Protein AF-A0A0M2R8X0-F1 (afdb_monomer)

Radius of gyration: 20.69 Å; Cα contacts (8 Å, |Δi|>4): 93; chains: 1; bounding box: 26×50×53 Å

Mean predicted aligned error: 11.36 Å

Foldseek 3Di:
DDDDDDDDDDDDPPPPPPWDKDKDKDLDPVVSVVVVVVVVVVQKDFDDDWDWDADPVGRIMIMTMITHDD

InterPro domains:
  IPR013619 Domain of unknown function DUF1737 [PF08410] (18-68)

pLDDT: mean 80.48, std 18.99, range [41.03, 96.31]

Structure (mmCIF, N/CA/C/O backbone):
data_AF-A0A0M2R8X0-F1
#
_entry.id   AF-A0A0M2R8X0-F1
#
loop_
_atom_site.group_PDB
_atom_site.id
_atom_site.type_symbol
_atom_site.label_atom_id
_atom_site.label_alt_id
_atom_site.label_comp_id
_atom_site.label_asym_id
_atom_site.label_entity_id
_atom_site.label_seq_id
_atom_site.pdbx_PDB_ins_code
_atom_site.Cartn_x
_atom_site.Cartn_y
_atom_site.Cartn_z
_atom_site.occupancy
_atom_site.B_iso_or_equiv
_atom_site.auth_seq_id
_atom_site.auth_comp_id
_atom_site.auth_asym_id
_atom_site.auth_atom_id
_atom_site.pdbx_PDB_model_num
ATOM 1 N N . MET A 1 1 ? -14.072 -42.614 -32.750 1.00 41.03 1 MET A N 1
ATOM 2 C CA . MET A 1 1 ? -12.826 -42.612 -33.545 1.00 41.03 1 MET A CA 1
ATOM 3 C C . MET A 1 1 ? -12.508 -41.169 -33.882 1.00 41.03 1 MET A C 1
ATOM 5 O O . MET A 1 1 ? -13.431 -40.429 -34.185 1.00 41.03 1 MET A O 1
ATOM 9 N N . LEU A 1 2 ? -11.252 -40.784 -33.667 1.00 42.59 2 LEU A N 1
ATOM 10 C CA . LEU A 1 2 ? -10.733 -39.416 -33.685 1.00 42.59 2 LEU A CA 1
ATOM 11 C C . LEU A 1 2 ? -10.793 -38.799 -35.086 1.00 42.59 2 LEU A C 1
ATOM 13 O O . LEU A 1 2 ? -10.374 -39.459 -36.032 1.00 42.59 2 LEU A O 1
ATOM 17 N N . ASP A 1 3 ? -11.193 -37.530 -35.182 1.00 46.03 3 ASP A N 1
ATOM 18 C CA . ASP A 1 3 ? -10.797 -36.682 -36.306 1.00 46.03 3 ASP A CA 1
ATOM 19 C C . ASP A 1 3 ? -9.719 -35.715 -35.808 1.00 46.03 3 ASP A C 1
ATOM 21 O O . ASP A 1 3 ? -9.948 -34.829 -34.981 1.00 46.03 3 ASP A O 1
ATOM 25 N N . VAL A 1 4 ? -8.495 -36.024 -36.224 1.00 49.97 4 VAL A N 1
ATOM 26 C CA . VAL A 1 4 ? -7.257 -35.324 -35.904 1.00 49.97 4 VAL A CA 1
ATOM 27 C C . VAL A 1 4 ? -6.969 -34.388 -37.073 1.00 49.97 4 VAL A C 1
ATOM 29 O O . VAL A 1 4 ? -6.912 -34.848 -38.210 1.00 49.97 4 VAL A O 1
ATOM 32 N N . ASN A 1 5 ? -6.690 -33.121 -36.755 1.00 48.78 5 ASN A N 1
ATOM 33 C CA . ASN A 1 5 ? -6.175 -32.040 -37.612 1.00 48.78 5 ASN A CA 1
ATOM 34 C C . ASN A 1 5 ? -7.189 -31.004 -38.119 1.00 48.78 5 ASN A C 1
ATOM 36 O O . ASN A 1 5 ? -7.663 -31.048 -39.251 1.00 48.78 5 ASN A O 1
ATOM 40 N N . ARG A 1 6 ? -7.268 -29.895 -37.376 1.00 48.12 6 ARG A N 1
ATOM 41 C CA . ARG A 1 6 ? -7.052 -28.591 -38.013 1.00 48.12 6 ARG A CA 1
ATOM 42 C C . ARG A 1 6 ? -6.238 -27.678 -37.103 1.00 48.12 6 ARG A C 1
ATOM 44 O O . ARG A 1 6 ? -6.758 -26.850 -36.369 1.00 48.12 6 ARG A O 1
ATOM 51 N N . ILE A 1 7 ? -4.927 -27.891 -37.154 1.00 49.84 7 ILE A N 1
ATOM 52 C CA . ILE A 1 7 ? -3.929 -26.914 -36.734 1.00 49.84 7 ILE A CA 1
ATOM 53 C C . ILE A 1 7 ? -3.907 -25.839 -37.823 1.00 49.84 7 ILE A C 1
ATOM 55 O O . ILE A 1 7 ? -3.504 -26.108 -38.953 1.00 49.84 7 ILE A O 1
ATOM 59 N N . THR A 1 8 ? -4.322 -24.623 -37.488 1.00 50.00 8 THR A N 1
ATOM 60 C CA . THR A 1 8 ? -3.884 -23.417 -38.193 1.00 50.00 8 THR A CA 1
ATOM 61 C C . THR A 1 8 ? -3.239 -22.506 -37.168 1.00 50.00 8 THR A C 1
ATOM 63 O O . THR A 1 8 ? -3.915 -21.858 -36.373 1.00 50.00 8 THR A O 1
ATOM 66 N N . ASN A 1 9 ? -1.908 -22.524 -37.184 1.00 51.34 9 ASN A N 1
ATOM 67 C CA . ASN A 1 9 ? -1.057 -21.491 -36.620 1.00 51.34 9 ASN A CA 1
ATOM 68 C C . ASN A 1 9 ? -1.496 -20.119 -37.149 1.00 51.34 9 ASN A C 1
ATOM 70 O O . ASN A 1 9 ? -1.569 -19.943 -38.361 1.00 51.34 9 ASN A O 1
ATOM 74 N N . SER A 1 10 ? -1.708 -19.151 -36.257 1.00 48.06 10 SER A N 1
ATOM 75 C CA . SER A 1 10 ? -1.453 -17.741 -36.562 1.00 48.06 10 SER A CA 1
ATOM 76 C C . SER A 1 10 ? -1.135 -16.993 -35.267 1.00 48.06 10 SER A C 1
ATOM 78 O O . SER A 1 10 ? -2.008 -16.555 -34.530 1.00 48.06 10 SER A O 1
ATOM 80 N N . GLU A 1 11 ? 0.165 -16.945 -34.981 1.00 55.28 11 GLU A N 1
ATOM 81 C CA . GLU A 1 11 ? 0.880 -15.721 -34.614 1.00 55.28 11 GLU A CA 1
ATOM 82 C C . GLU A 1 11 ? 0.300 -14.868 -33.476 1.00 55.28 11 GLU A C 1
ATOM 84 O O . GLU A 1 11 ? -0.372 -13.864 -33.691 1.00 55.28 11 GLU A O 1
ATOM 89 N N . LYS A 1 12 ? 0.701 -15.191 -32.246 1.00 52.31 12 LYS A N 1
ATOM 90 C CA . LYS A 1 12 ? 1.663 -14.390 -31.467 1.00 52.31 12 LYS A CA 1
ATOM 91 C C . LYS A 1 12 ? 1.707 -14.956 -30.055 1.00 52.31 12 LYS A C 1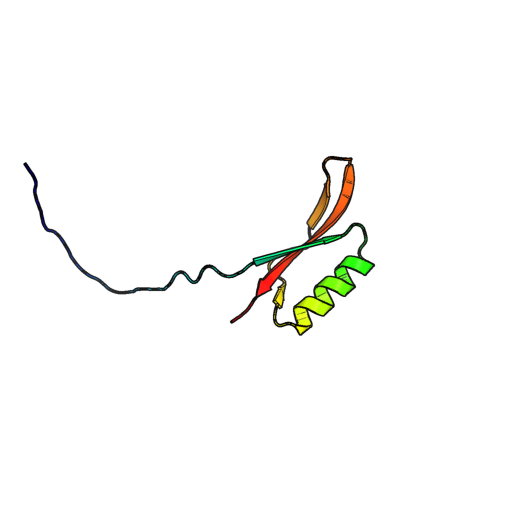
ATOM 93 O O . LYS A 1 12 ? 0.784 -14.772 -29.267 1.00 52.31 12 LYS A O 1
ATOM 98 N N . GLY A 1 13 ? 2.813 -15.620 -29.736 1.00 43.25 13 GLY A N 1
ATOM 99 C CA . GLY A 1 13 ? 3.232 -15.785 -28.354 1.00 43.25 13 GLY A CA 1
ATOM 100 C C . GLY A 1 13 ? 3.479 -14.402 -27.764 1.00 43.25 13 GLY A C 1
ATOM 101 O O . GLY A 1 13 ? 4.557 -13.845 -27.913 1.00 43.25 13 GLY A O 1
ATOM 102 N N . SER A 1 14 ? 2.458 -13.818 -27.148 1.00 51.72 14 SER A N 1
ATOM 103 C CA . SER A 1 14 ? 2.699 -12.899 -26.051 1.00 51.72 14 SER A CA 1
ATOM 104 C C . SER A 1 14 ? 2.852 -13.804 -24.848 1.00 51.72 14 SER A C 1
ATOM 106 O O . SER A 1 14 ? 1.865 -14.379 -24.391 1.00 51.72 14 SER A O 1
ATOM 108 N N . GLU A 1 15 ? 4.077 -13.971 -24.357 1.00 49.41 15 GLU A N 1
ATOM 109 C CA . GLU A 1 15 ? 4.270 -14.305 -22.951 1.00 49.41 15 GLU A CA 1
ATOM 110 C C . GLU A 1 15 ? 3.302 -13.425 -22.156 1.00 49.41 15 GLU A C 1
ATOM 112 O O . GLU A 1 15 ? 3.427 -12.199 -22.135 1.00 49.41 15 GLU A O 1
ATOM 117 N N . PHE A 1 16 ? 2.266 -14.022 -21.570 1.00 46.75 16 PHE A N 1
ATOM 118 C CA . PHE A 1 16 ? 1.553 -13.380 -20.482 1.00 46.75 16 PHE A CA 1
ATOM 119 C C . PHE A 1 16 ? 2.558 -13.385 -19.334 1.00 46.75 16 PHE A C 1
ATOM 121 O O . PHE A 1 16 ? 2.587 -14.313 -18.529 1.00 46.75 16 PHE A O 1
ATOM 128 N N . GLN A 1 17 ? 3.461 -12.403 -19.318 1.00 58.66 17 GLN A N 1
ATOM 129 C CA . GLN A 1 17 ? 4.307 -12.174 -18.163 1.00 58.66 17 GLN A CA 1
ATOM 130 C C . GLN A 1 17 ? 3.347 -11.842 -17.025 1.00 58.66 17 GLN A C 1
ATOM 132 O O . GLN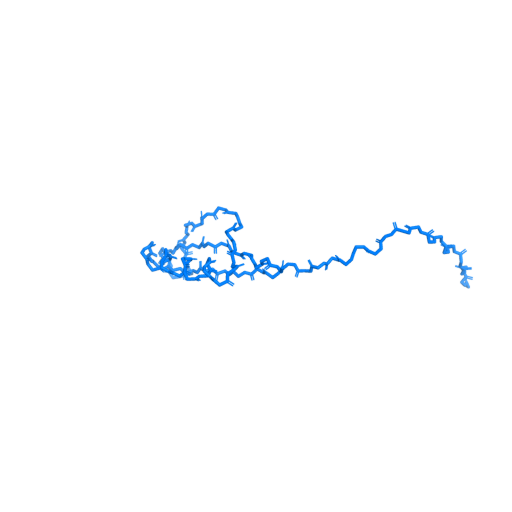 A 1 17 ? 2.729 -10.773 -17.010 1.00 58.66 17 GLN A O 1
ATOM 137 N N . MET A 1 18 ? 3.127 -12.812 -16.133 1.00 57.94 18 MET A N 1
ATOM 138 C CA . MET A 1 18 ? 2.411 -12.570 -14.889 1.00 57.94 18 MET A CA 1
ATOM 139 C C . MET A 1 18 ? 3.179 -11.470 -14.174 1.00 57.94 18 MET A C 1
ATOM 141 O O . MET A 1 18 ? 4.269 -11.701 -13.655 1.00 57.94 18 MET A O 1
ATOM 145 N N . LYS A 1 19 ? 2.632 -10.255 -14.200 1.00 71.38 19 LYS A N 1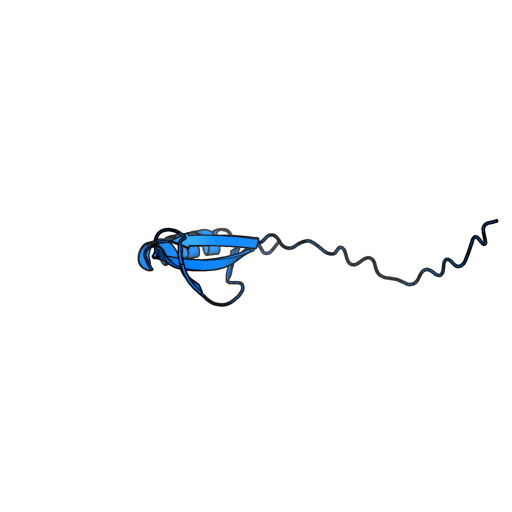
ATOM 146 C CA . LYS A 1 19 ? 3.241 -9.136 -13.496 1.00 71.38 19 LYS A CA 1
ATOM 147 C C . LYS A 1 19 ? 3.243 -9.474 -12.010 1.00 71.38 19 LYS A C 1
ATOM 149 O O . LYS A 1 19 ? 2.243 -9.963 -11.483 1.00 71.38 19 LYS A O 1
ATOM 154 N N . LYS A 1 20 ? 4.371 -9.249 -11.344 1.00 80.00 20 LYS A N 1
ATOM 155 C CA . LYS A 1 20 ? 4.473 -9.457 -9.903 1.00 80.00 20 LYS A CA 1
ATOM 156 C C . LYS A 1 20 ? 3.822 -8.276 -9.187 1.00 80.00 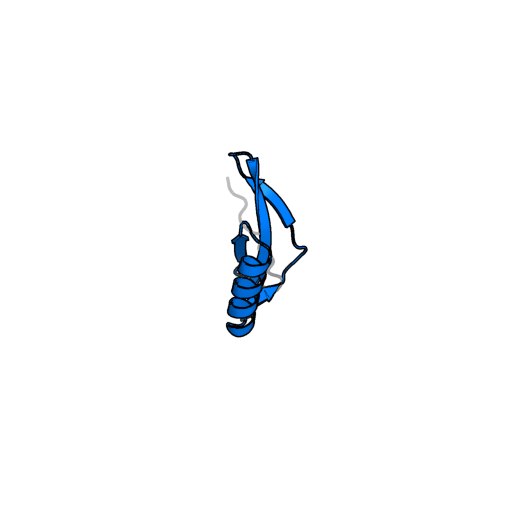20 LYS A C 1
ATOM 158 O O . LYS A 1 20 ? 4.220 -7.129 -9.393 1.00 80.00 20 LYS A O 1
ATOM 163 N N . TYR A 1 21 ? 2.843 -8.579 -8.342 1.00 83.12 21 TYR A N 1
ATOM 164 C CA . TYR A 1 21 ? 2.152 -7.608 -7.499 1.00 83.12 21 TYR A CA 1
ATOM 165 C C . TYR A 1 21 ? 2.532 -7.825 -6.038 1.00 83.12 21 TYR A C 1
ATOM 167 O O . TYR A 1 21 ? 2.690 -8.965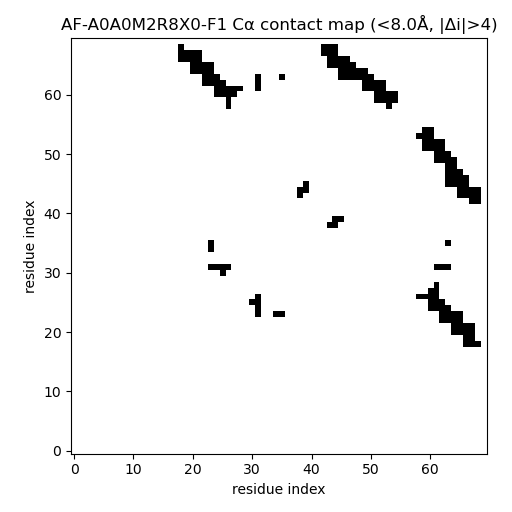 -5.601 1.00 83.12 21 TYR A O 1
ATOM 175 N N . GLU A 1 22 ? 2.654 -6.734 -5.294 1.00 88.94 22 GLU A N 1
ATOM 176 C CA . GLU A 1 22 ? 2.868 -6.732 -3.851 1.00 88.94 22 GLU A CA 1
ATOM 177 C C . GLU A 1 22 ? 1.804 -5.882 -3.159 1.00 88.94 22 GLU A C 1
ATOM 179 O O . GLU A 1 22 ? 1.304 -4.893 -3.702 1.00 88.94 22 GLU A O 1
ATOM 184 N N . LEU A 1 23 ? 1.421 -6.331 -1.968 1.00 89.00 23 LEU A N 1
ATOM 185 C CA . LEU A 1 23 ? 0.336 -5.795 -1.165 1.00 89.00 23 LEU A CA 1
ATOM 186 C C . LEU A 1 23 ? 0.924 -5.212 0.121 1.00 89.00 23 LEU A C 1
ATOM 188 O O . LEU A 1 23 ? 1.445 -5.970 0.936 1.00 89.00 23 LEU A O 1
ATOM 192 N N . VAL A 1 24 ? 0.826 -3.897 0.326 1.00 90.81 24 VAL A N 1
ATOM 193 C CA . VAL A 1 24 ? 1.319 -3.252 1.556 1.00 90.81 24 VAL A CA 1
ATOM 194 C C . VAL A 1 24 ? 0.137 -2.866 2.437 1.00 90.81 24 VAL A C 1
ATOM 196 O O . VAL A 1 24 ? -0.693 -2.066 2.006 1.00 90.81 24 VAL A O 1
ATOM 199 N N . LEU A 1 25 ? 0.056 -3.433 3.644 1.00 92.12 25 LEU A N 1
ATOM 200 C CA . LEU A 1 25 ? -1.026 -3.236 4.618 1.00 92.12 25 LEU A CA 1
ATOM 201 C C . LEU A 1 25 ? -0.476 -2.643 5.909 1.00 92.12 25 LEU A C 1
ATOM 203 O O . LEU A 1 25 ? 0.426 -3.257 6.454 1.00 92.12 25 LEU A O 1
ATOM 207 N N . GLU A 1 26 ? -1.038 -1.538 6.412 1.00 92.25 26 GLU A N 1
ATOM 208 C CA . GLU A 1 26 ? -0.620 -0.897 7.672 1.00 92.25 26 GLU A CA 1
ATOM 209 C C . GLU A 1 26 ? -1.796 -0.307 8.457 1.00 92.25 26 GLU A C 1
ATOM 211 O O . GLU A 1 26 ? -2.782 0.144 7.878 1.00 92.25 26 GLU A O 1
ATOM 216 N N . HIS A 1 27 ? -1.673 -0.227 9.783 1.00 89.25 27 HIS A N 1
ATOM 217 C CA . HIS A 1 27 ? -2.692 0.388 10.647 1.00 89.25 27 HIS A CA 1
ATOM 218 C C . HIS A 1 27 ? -2.621 1.922 10.690 1.00 89.25 27 HIS A C 1
ATOM 220 O O . HIS A 1 27 ? -3.597 2.572 11.068 1.00 89.25 27 HIS A O 1
ATOM 226 N N . SER A 1 28 ? -1.496 2.519 10.284 1.00 89.69 28 SER A N 1
ATOM 227 C CA . SER A 1 28 ? -1.323 3.970 10.217 1.00 89.69 28 SER A CA 1
ATOM 228 C C . SER A 1 28 ? -0.912 4.426 8.817 1.00 89.69 28 SER A C 1
ATOM 230 O O . SER A 1 28 ? -0.323 3.684 8.029 1.00 89.69 28 SER A O 1
ATOM 232 N N . ARG A 1 29 ? -1.245 5.678 8.494 1.00 89.88 29 ARG A N 1
ATOM 233 C CA . ARG A 1 29 ? -0.884 6.274 7.205 1.00 89.88 29 ARG A CA 1
ATOM 234 C C . ARG A 1 29 ? 0.599 6.633 7.126 1.00 89.88 29 ARG A C 1
ATOM 236 O O . ARG A 1 29 ? 1.147 6.630 6.030 1.00 89.88 29 ARG A O 1
ATOM 243 N N . GLU A 1 30 ? 1.221 6.961 8.254 1.00 93.44 30 GLU A N 1
ATOM 244 C CA . GLU A 1 30 ? 2.651 7.277 8.323 1.00 93.44 30 GLU A CA 1
ATOM 245 C C . GLU A 1 30 ? 3.476 6.027 8.014 1.00 93.44 30 GLU A C 1
ATOM 247 O O . GLU A 1 30 ? 4.258 6.049 7.065 1.00 93.44 30 GLU A O 1
ATOM 252 N N . ASP A 1 31 ? 3.178 4.907 8.680 1.00 93.00 31 ASP A N 1
ATOM 253 C CA . ASP A 1 31 ? 3.876 3.640 8.432 1.00 93.00 31 ASP A CA 1
ATOM 254 C C . ASP A 1 31 ? 3.676 3.158 6.983 1.00 93.00 31 ASP A C 1
ATOM 256 O O . ASP A 1 31 ? 4.610 2.676 6.334 1.00 93.00 31 ASP A O 1
ATOM 260 N N . LEU A 1 32 ? 2.469 3.350 6.424 1.00 94.69 32 LEU A N 1
ATOM 261 C CA . LEU A 1 32 ? 2.207 3.024 5.020 1.00 94.69 32 LEU A CA 1
ATOM 262 C C . LEU A 1 32 ? 3.052 3.877 4.075 1.00 94.69 32 LEU A C 1
ATOM 264 O O . LEU A 1 32 ? 3.616 3.349 3.118 1.00 94.69 32 LEU A O 1
ATOM 268 N N . ASN A 1 33 ? 3.116 5.187 4.311 1.00 94.44 33 ASN A N 1
ATOM 269 C CA . ASN A 1 33 ? 3.881 6.092 3.460 1.00 94.44 33 ASN A CA 1
ATOM 270 C C . ASN A 1 33 ? 5.368 5.728 3.469 1.00 94.44 33 ASN A C 1
ATOM 272 O O . ASN A 1 33 ? 5.987 5.722 2.404 1.00 94.44 33 ASN A O 1
ATOM 276 N N . ASP A 1 34 ? 5.922 5.384 4.631 1.00 95.75 34 ASP A N 1
ATOM 277 C CA . ASP A 1 34 ? 7.321 4.976 4.759 1.00 95.75 34 ASP A CA 1
ATOM 278 C C . ASP A 1 34 ? 7.597 3.683 3.976 1.00 95.75 34 ASP A C 1
ATOM 280 O O . ASP A 1 34 ? 8.550 3.619 3.190 1.00 95.75 34 ASP A O 1
ATOM 284 N N . LYS A 1 35 ? 6.714 2.679 4.089 1.00 94.62 35 LYS A N 1
ATOM 285 C CA . LYS A 1 35 ? 6.829 1.420 3.332 1.00 94.62 35 LYS A CA 1
ATOM 286 C C . LYS A 1 35 ? 6.682 1.616 1.828 1.00 94.62 35 LYS A C 1
ATOM 288 O O . LYS A 1 35 ? 7.506 1.119 1.062 1.00 94.62 35 LYS A O 1
ATOM 293 N N . VAL A 1 36 ? 5.668 2.366 1.396 1.00 95.06 36 VAL A N 1
ATOM 294 C CA . VAL A 1 36 ? 5.451 2.671 -0.026 1.00 95.06 36 VAL A CA 1
ATOM 295 C C . VAL A 1 36 ? 6.651 3.428 -0.593 1.00 95.06 36 VAL A C 1
ATOM 297 O O . VAL A 1 36 ? 7.124 3.090 -1.673 1.00 95.06 36 VAL A O 1
ATOM 300 N N . THR A 1 37 ? 7.196 4.399 0.144 1.00 95.94 37 THR A N 1
ATOM 301 C CA . THR A 1 37 ? 8.387 5.153 -0.278 1.00 95.94 37 THR A CA 1
ATOM 302 C C . THR A 1 37 ? 9.607 4.246 -0.429 1.00 95.94 37 THR A C 1
ATOM 304 O O . THR A 1 37 ? 10.327 4.362 -1.421 1.00 95.94 37 THR A O 1
ATOM 307 N N . SER A 1 38 ? 9.828 3.309 0.501 1.00 96.19 38 SER A N 1
ATOM 308 C CA . SER A 1 38 ? 10.901 2.314 0.375 1.00 96.19 38 SER A CA 1
ATOM 309 C C . SER A 1 38 ? 10.750 1.483 -0.901 1.00 96.19 38 SER A C 1
ATOM 311 O O . SER A 1 38 ? 11.685 1.398 -1.693 1.00 96.19 38 SER A O 1
ATOM 313 N N . LEU A 1 39 ? 9.554 0.948 -1.153 1.00 94.25 39 LEU A N 1
ATOM 314 C CA . LEU A 1 39 ? 9.297 0.101 -2.318 1.00 94.25 39 LEU A CA 1
ATOM 315 C C . LEU A 1 39 ? 9.402 0.869 -3.640 1.00 94.25 39 LEU A C 1
ATOM 317 O O . LEU A 1 39 ? 9.932 0.341 -4.618 1.00 94.25 39 LEU A O 1
ATOM 321 N N . LEU A 1 40 ? 8.974 2.133 -3.677 1.00 94.25 40 LEU A N 1
ATOM 322 C CA . LEU A 1 40 ? 9.184 3.003 -4.838 1.00 94.25 40 LEU A CA 1
ATOM 323 C C . LEU A 1 40 ? 10.681 3.127 -5.179 1.00 94.25 40 LEU A C 1
ATOM 325 O O . LEU A 1 40 ? 11.057 3.023 -6.347 1.00 94.25 40 LEU A O 1
ATOM 329 N N . ASN A 1 41 ? 11.551 3.271 -4.171 1.00 94.69 41 ASN A N 1
ATOM 330 C CA . ASN A 1 41 ? 13.006 3.316 -4.373 1.00 94.69 41 ASN A CA 1
ATOM 331 C C . ASN A 1 41 ? 13.591 1.978 -4.864 1.00 94.69 41 ASN A C 1
ATOM 333 O O . ASN A 1 41 ? 14.635 1.963 -5.514 1.00 94.69 41 ASN A O 1
ATOM 337 N N . GLU A 1 42 ? 12.918 0.859 -4.594 1.00 93.19 42 GLU A N 1
ATOM 338 C CA . GLU A 1 42 ? 13.295 -0.486 -5.052 1.00 93.19 42 GLU A CA 1
ATOM 339 C C . GLU A 1 42 ? 12.756 -0.836 -6.456 1.00 93.19 42 GLU A C 1
ATOM 341 O O . GLU A 1 42 ? 12.907 -1.973 -6.924 1.00 93.19 42 GLU A O 1
ATOM 346 N N . GLY A 1 43 ? 12.135 0.130 -7.144 1.00 91.88 43 GLY A N 1
ATOM 347 C CA . GLY A 1 43 ? 11.618 -0.024 -8.507 1.00 91.88 43 GLY A CA 1
ATOM 348 C C . GLY A 1 43 ? 10.189 -0.566 -8.587 1.00 91.88 43 GLY A C 1
ATOM 349 O O . GLY A 1 43 ? 9.754 -1.015 -9.652 1.00 91.88 43 GLY A O 1
ATOM 350 N N . TRP A 1 44 ? 9.446 -0.545 -7.481 1.00 94.31 44 TRP A N 1
ATOM 351 C CA . TRP A 1 44 ? 8.006 -0.779 -7.510 1.00 94.31 44 TRP A CA 1
ATOM 352 C C . TRP A 1 44 ? 7.261 0.490 -7.922 1.00 94.31 44 TRP A C 1
ATOM 354 O O . TRP A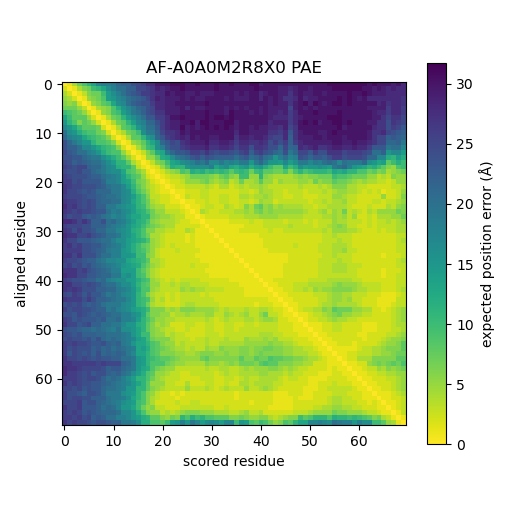 1 44 ? 7.753 1.600 -7.758 1.00 94.31 44 TRP A O 1
ATOM 364 N N . ASP A 1 45 ? 6.051 0.329 -8.444 1.00 94.31 45 ASP A N 1
ATOM 365 C CA . ASP A 1 45 ? 5.146 1.428 -8.767 1.00 94.31 45 ASP A CA 1
ATOM 366 C C . ASP A 1 45 ? 3.768 1.165 -8.150 1.00 94.31 45 ASP A C 1
ATOM 368 O O . ASP A 1 45 ? 3.361 0.018 -7.954 1.00 94.31 45 ASP A O 1
ATOM 372 N N . VAL A 1 46 ? 3.034 2.227 -7.845 1.00 93.38 46 VAL A N 1
ATOM 373 C CA . VAL A 1 46 ? 1.676 2.144 -7.315 1.00 93.38 46 VAL A CA 1
ATOM 374 C C . VAL A 1 46 ? 0.722 1.687 -8.421 1.00 93.38 46 VAL A C 1
ATOM 376 O O . VAL A 1 46 ? 0.674 2.262 -9.508 1.00 93.38 46 VAL A O 1
ATOM 379 N N . CYS A 1 47 ? -0.079 0.655 -8.147 1.00 91.75 47 CYS A N 1
ATOM 380 C CA . CYS A 1 47 ? -1.017 0.098 -9.119 1.00 91.75 47 CYS A CA 1
ATOM 381 C C . CYS A 1 47 ? -2.448 0.087 -8.578 1.00 91.75 47 CYS A C 1
ATOM 383 O O . CYS A 1 47 ? -2.913 -0.908 -8.038 1.00 91.75 47 CYS A O 1
ATOM 385 N N . GLY A 1 48 ? -3.170 1.191 -8.761 1.00 88.56 48 GLY A N 1
ATOM 386 C CA . GLY A 1 48 ? -4.561 1.325 -8.323 1.00 88.56 48 GLY A CA 1
ATOM 387 C C . GLY A 1 48 ? -4.720 2.258 -7.127 1.00 88.56 48 GLY A C 1
ATOM 388 O O . GLY A 1 48 ? -3.806 2.993 -6.757 1.00 88.56 48 GLY A O 1
ATOM 389 N N . SER A 1 49 ? -5.921 2.273 -6.557 1.00 93.06 49 SER A N 1
ATOM 390 C CA . SER A 1 49 ? -6.288 3.206 -5.492 1.00 93.06 49 SER A CA 1
ATOM 391 C C . SER A 1 49 ? -5.890 2.691 -4.111 1.00 93.06 49 SER A C 1
ATOM 393 O O . SER A 1 49 ? -5.975 1.493 -3.847 1.00 93.06 49 SER A O 1
ATOM 395 N N . LEU A 1 50 ? -5.522 3.617 -3.222 1.00 93.25 50 LEU A N 1
ATOM 396 C CA . LEU A 1 50 ? -5.410 3.351 -1.790 1.00 93.25 50 LEU A CA 1
ATOM 397 C C . LEU A 1 50 ? -6.755 2.848 -1.258 1.00 93.25 50 LEU A C 1
ATOM 399 O O . LEU A 1 50 ? -7.794 3.476 -1.477 1.00 93.25 50 LEU A O 1
ATOM 403 N N . ILE A 1 51 ? -6.722 1.744 -0.526 1.00 93.25 51 ILE A N 1
ATOM 404 C CA . ILE A 1 51 ? -7.889 1.146 0.112 1.00 93.25 51 ILE A CA 1
ATOM 405 C C . ILE A 1 51 ? -7.810 1.400 1.615 1.00 93.25 51 ILE A C 1
ATOM 407 O O . ILE A 1 51 ? -6.748 1.304 2.223 1.00 93.25 51 ILE A O 1
ATOM 411 N N . ILE A 1 52 ? -8.952 1.742 2.205 1.00 94.38 52 ILE A N 1
ATOM 412 C CA . ILE A 1 52 ? -9.119 1.953 3.643 1.00 94.38 52 ILE A CA 1
ATOM 413 C C . ILE A 1 52 ? -10.217 0.996 4.080 1.00 94.38 52 ILE A C 1
ATOM 415 O O . ILE A 1 52 ? -11.339 1.088 3.580 1.00 94.38 52 ILE A O 1
ATOM 419 N N . ASN A 1 53 ? -9.895 0.052 4.955 1.00 94.00 53 ASN A N 1
ATOM 420 C CA . ASN A 1 53 ? -10.831 -0.993 5.356 1.00 94.00 53 ASN A CA 1
ATOM 421 C C . ASN A 1 53 ? -10.589 -1.417 6.813 1.00 94.00 53 ASN A C 1
ATOM 423 O O . ASN A 1 53 ? -9.823 -0.768 7.521 1.00 94.00 53 ASN A O 1
ATOM 427 N N . ARG A 1 54 ? -11.288 -2.453 7.281 1.00 93.50 54 ARG A N 1
ATOM 428 C CA . ARG A 1 54 ? -11.098 -3.072 8.595 1.00 93.50 54 ARG A CA 1
ATOM 429 C C . ARG A 1 54 ? -10.738 -4.542 8.444 1.00 93.50 54 ARG A C 1
ATOM 431 O O . ARG A 1 54 ? -11.179 -5.174 7.482 1.00 93.50 54 ARG A O 1
ATOM 438 N N . ASP A 1 55 ? -9.918 -5.050 9.356 1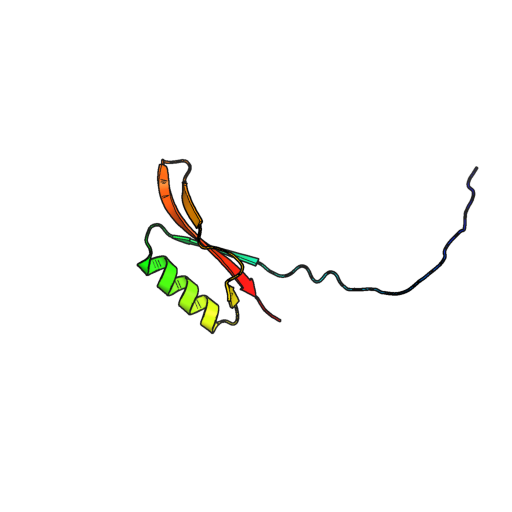.00 88.81 55 ASP A N 1
ATOM 439 C CA . ASP A 1 55 ? -9.592 -6.476 9.432 1.00 88.81 55 ASP A CA 1
ATOM 440 C C . ASP A 1 55 ? -10.730 -7.285 10.078 1.00 88.81 55 ASP A C 1
ATOM 442 O O . ASP A 1 55 ? -11.788 -6.742 10.416 1.00 88.81 55 ASP A O 1
ATOM 446 N N . ASP A 1 56 ? -10.517 -8.592 10.232 1.00 92.62 56 ASP A N 1
ATOM 447 C CA . ASP A 1 56 ? -11.502 -9.513 10.810 1.00 92.62 56 ASP A CA 1
ATOM 448 C C . ASP A 1 56 ? -11.795 -9.227 12.297 1.00 92.62 56 ASP A C 1
ATOM 450 O O . ASP A 1 56 ? -12.843 -9.623 12.812 1.00 92.62 56 ASP A O 1
ATOM 454 N N . GLU A 1 57 ? -10.904 -8.504 12.983 1.00 92.50 57 GLU A N 1
ATOM 455 C CA . GLU A 1 57 ? -11.060 -8.064 14.373 1.00 92.50 57 GLU A CA 1
ATOM 456 C C . GLU A 1 57 ? -11.678 -6.652 14.476 1.00 92.50 57 GLU A C 1
ATOM 458 O O . GLU A 1 57 ? -12.052 -6.198 15.560 1.00 92.50 57 GLU A O 1
ATOM 463 N N . GLY A 1 58 ? -11.862 -5.970 13.342 1.00 91.81 58 GLY A N 1
ATOM 464 C CA . GLY A 1 58 ? -12.471 -4.649 13.233 1.00 91.81 58 GLY A CA 1
ATOM 465 C C . GLY A 1 58 ? -11.488 -3.476 13.303 1.00 91.81 58 GLY A C 1
ATOM 466 O O . GLY A 1 58 ? -11.945 -2.324 13.306 1.00 91.81 58 GLY A O 1
ATOM 467 N N . PHE A 1 59 ? -10.175 -3.719 13.330 1.00 89.31 59 PHE A N 1
ATOM 468 C CA . PHE A 1 59 ? -9.167 -2.659 13.349 1.00 89.31 59 PHE A CA 1
ATOM 469 C C . PHE A 1 59 ? -9.015 -2.019 11.965 1.00 89.31 59 PHE A C 1
ATOM 471 O O . PHE A 1 59 ? -8.947 -2.725 10.957 1.00 89.31 5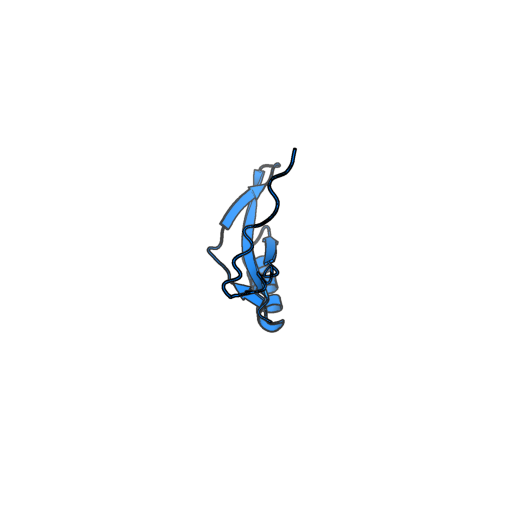9 PHE A O 1
ATOM 478 N N . PRO A 1 60 ? -8.986 -0.675 11.876 1.00 91.50 60 PRO A N 1
ATOM 479 C CA . PRO A 1 60 ? -8.820 0.009 10.603 1.00 91.50 60 PRO A CA 1
ATOM 480 C C . PRO A 1 60 ? -7.402 -0.180 10.055 1.00 91.50 60 PRO A C 1
ATOM 482 O O . PRO A 1 60 ? -6.421 -0.019 10.779 1.00 91.50 60 PRO A O 1
ATOM 485 N N . TYR A 1 61 ? -7.302 -0.441 8.755 1.00 92.31 61 TYR A N 1
ATOM 486 C CA . TYR A 1 61 ? -6.042 -0.506 8.029 1.00 92.31 61 TYR A CA 1
ATOM 487 C C . TYR A 1 61 ? -6.112 0.230 6.690 1.00 92.31 61 TYR A C 1
ATOM 489 O O . TYR A 1 61 ? -7.178 0.457 6.105 1.00 92.31 61 TYR A O 1
ATOM 497 N N . PHE A 1 62 ? -4.930 0.568 6.195 1.00 92.94 62 PHE A N 1
ATOM 498 C CA . PHE A 1 62 ? -4.666 1.131 4.886 1.00 92.94 62 PHE A CA 1
ATOM 499 C C . PHE A 1 62 ? -3.942 0.096 4.031 1.00 92.94 62 PHE A C 1
ATOM 501 O O . PHE A 1 62 ? -3.064 -0.612 4.514 1.00 92.94 62 PHE A O 1
ATOM 508 N N . TYR A 1 63 ? -4.306 0.019 2.757 1.00 93.31 63 TYR A N 1
ATOM 509 C CA . TYR A 1 63 ? -3.769 -0.940 1.803 1.00 93.31 63 TYR A CA 1
ATOM 510 C C . TYR A 1 63 ? -3.389 -0.243 0.492 1.00 93.31 63 TYR A C 1
ATOM 512 O O . TYR A 1 63 ? -4.255 0.359 -0.147 1.00 93.31 63 TYR A O 1
ATOM 520 N N . GLN A 1 64 ? -2.133 -0.375 0.051 1.00 96.31 64 GLN A N 1
ATOM 521 C CA . GLN A 1 64 ? -1.681 0.085 -1.264 1.00 96.31 64 GLN A CA 1
ATOM 522 C C . GLN A 1 64 ? -1.209 -1.087 -2.152 1.00 96.31 64 GLN A C 1
ATOM 524 O O . GLN A 1 64 ? -0.199 -1.721 -1.835 1.00 96.31 64 GLN A O 1
ATOM 529 N N . PRO A 1 65 ? -1.886 -1.374 -3.283 1.00 94.19 65 PRO A N 1
ATOM 530 C CA . PRO A 1 65 ? -1.350 -2.274 -4.304 1.00 94.19 65 PRO A CA 1
ATOM 531 C C . PRO A 1 65 ? -0.139 -1.668 -5.007 1.00 94.19 65 PRO A C 1
ATOM 533 O O . PRO A 1 65 ? -0.187 -0.514 -5.453 1.00 94.19 65 PRO A O 1
ATOM 536 N N . MET A 1 66 ? 0.905 -2.476 -5.180 1.00 94.81 66 MET A N 1
ATOM 537 C CA . MET A 1 66 ? 2.123 -2.115 -5.898 1.00 94.81 66 MET A CA 1
ATOM 538 C C . MET A 1 66 ? 2.505 -3.183 -6.926 1.00 94.81 66 MET A C 1
ATOM 540 O O . MET A 1 66 ? 2.171 -4.359 -6.792 1.00 94.81 66 MET A O 1
ATOM 544 N N . ILE A 1 67 ? 3.187 -2.769 -7.989 1.00 94.00 67 ILE A N 1
ATOM 545 C CA . ILE A 1 67 ? 3.615 -3.622 -9.099 1.00 94.00 67 ILE A CA 1
ATOM 546 C C . ILE A 1 67 ? 5.092 -3.386 -9.388 1.00 94.00 67 ILE A C 1
ATOM 548 O O . ILE A 1 67 ? 5.522 -2.237 -9.486 1.00 94.00 67 ILE A O 1
ATOM 552 N N . LYS A 1 68 ? 5.878 -4.454 -9.537 1.00 90.88 68 LYS A N 1
ATOM 553 C CA . LYS A 1 68 ? 7.281 -4.308 -9.934 1.00 90.88 68 LYS A CA 1
ATOM 554 C C . LYS A 1 68 ? 7.359 -4.193 -11.449 1.00 90.88 68 LYS A C 1
ATOM 556 O O . LYS A 1 68 ? 6.746 -4.993 -12.158 1.00 90.88 68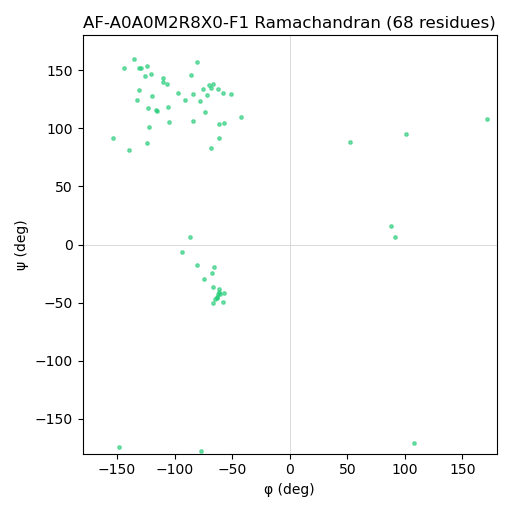 LYS A O 1
ATOM 561 N N . ARG A 1 69 ? 8.065 -3.177 -11.940 1.00 76.62 69 ARG A N 1
ATOM 562 C CA . ARG A 1 69 ? 8.399 -3.075 -13.363 1.00 76.62 69 ARG A CA 1
ATOM 563 C C . ARG A 1 69 ? 9.746 -3.766 -13.575 1.00 76.62 69 ARG A C 1
ATOM 565 O O . ARG A 1 69 ? 10.693 -3.444 -12.862 1.00 76.62 69 ARG A O 1
ATOM 572 N N . ASP A 1 70 ? 9.779 -4.735 -14.485 1.00 68.81 70 ASP A N 1
ATOM 573 C CA . ASP A 1 70 ? 11.018 -5.289 -15.051 1.00 68.81 70 ASP A CA 1
ATOM 574 C C . ASP A 1 70 ? 11.699 -4.272 -15.979 1.00 68.81 70 ASP A C 1
ATOM 576 O O . ASP A 1 70 ? 10.965 -3.515 -16.666 1.00 68.81 70 ASP A O 1
#

Nearest PDB structures (foldseek):
  7dl8-assembly1_D  TM=5.809E-01  e=3.189E-01  Trypanosoma brucei
  7dl8-assembly1_C  TM=5.984E-01  e=4.774E-01  Trypanosoma brucei
  6u9d-assembly1_C  TM=4.237E-01  e=6.247E-01  Saccharomyces cerevisiae
  7qri-assembly1_B  TM=4.282E-01  e=3.138E+00  Homo sapiens
  2rhq-assembly1_B-2  TM=3.821E-01  e=3.590E+00  Staphylococcus haemolyticus

Sequence (70 aa):
MLDVNRITNSEKGSEFQMKKYELVLEHSREDLNDKVTSLLNEGWDVCGSLIINRDDEGFPYFYQPMIKRD

Secondary structure (DSSP, 8-state):
--------------------EEEEEESSHHHHHHHHHHHHHTTEEE-S--EEEE-TT--EEEEEEEEE--

Organism: NCBI:txid1549748

Solvent-accessible surface area (backbone atoms only — not comparable to full-atom values): 4525 Å² total; per-residue (Å²): 134,87,87,83,82,86,86,76,89,78,88,74,91,68,79,79,72,78,74,56,71,48,81,48,75,28,74,44,71,66,64,38,49,55,52,52,52,53,40,44,76,74,48,33,42,80,54,77,70,77,41,77,52,60,51,99,88,63,52,58,32,38,35,43,42,29,32,54,64,132